Protein AF-A0A358N2P7-F1 (afdb_monomer_lite)

Sequence (111 aa):
MSWSPDSRQVAFKGQTETHQEIGILSITGPTHVRKRFSTNESMGEDLAWSPDGKRLLFNMYSPTHRRELIFQLDVAGSTKPRLVPEINTSMPWTSICFSPDGKWMILASPN

Foldseek 3Di:
DEAQLVRQKDWDWDDDPQKIWIWIWGPPPPTDIDTLEIDSWDWDHEWEAQLVRFKIWTWTQDPVVRGIFIWIGGPPDHSDTDGPVVRDDPADWPYWYADNVRPDIDTHGDD

Secondary structure (DSSP, 8-state):
-EE-TTSSEEEEEEE-SS-EEEEEEE-SSS-EEEEEEEESSPEEEEEEE-TTSSEEEEEEEETTTTEEEEEEEESSS-SS-EE-TT---SS--SEEEE-TTSS-EEEE---

Structure (mmCIF, N/CA/C/O backbone):
data_AF-A0A358N2P7-F1
#
_entry.id   AF-A0A358N2P7-F1
#
loop_
_atom_site.group_PDB
_atom_site.id
_atom_site.type_symbol
_atom_site.label_atom_id
_atom_site.label_alt_id
_atom_site.label_comp_id
_atom_site.label_asym_id
_atom_site.label_entity_id
_atom_site.label_seq_id
_atom_site.pdbx_PDB_ins_code
_atom_site.Cartn_x
_atom_site.Cartn_y
_atom_site.Cartn_z
_atom_site.occupancy
_atom_site.B_iso_or_equiv
_atom_site.auth_seq_id
_atom_site.auth_comp_id
_atom_site.auth_asym_id
_atom_site.auth_atom_id
_atom_site.pdbx_PDB_model_num
ATOM 1 N N . MET A 1 1 ? -2.983 8.997 1.430 1.00 84.94 1 MET A N 1
ATOM 2 C CA . MET A 1 1 ? -3.405 8.340 2.700 1.00 84.94 1 MET A CA 1
ATOM 3 C C . MET A 1 1 ? -4.729 7.626 2.477 1.00 84.94 1 MET A C 1
ATOM 5 O O . MET A 1 1 ? -5.470 8.066 1.610 1.00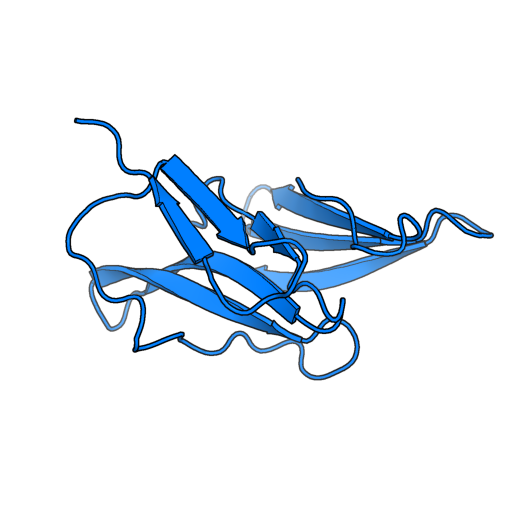 84.94 1 MET A O 1
ATOM 9 N N . SER A 1 2 ? -5.031 6.552 3.210 1.00 89.06 2 SER A N 1
ATOM 10 C CA . SER A 1 2 ? -6.258 5.773 2.986 1.00 89.06 2 SER A CA 1
ATOM 11 C C . SER A 1 2 ? -6.724 5.023 4.236 1.00 89.06 2 SER A C 1
ATOM 13 O O . SER A 1 2 ? -5.901 4.518 5.004 1.00 89.06 2 SER A O 1
ATOM 15 N N . TRP A 1 3 ? -8.039 4.947 4.431 1.00 90.62 3 TRP A N 1
ATOM 16 C CA . TRP A 1 3 ? -8.682 4.223 5.531 1.00 90.62 3 TRP A CA 1
ATOM 17 C C . TRP A 1 3 ? -8.859 2.744 5.201 1.00 90.62 3 TRP A C 1
ATOM 19 O O . TRP A 1 3 ? -9.194 2.401 4.067 1.00 90.62 3 TRP A O 1
ATOM 29 N N . SER A 1 4 ? -8.669 1.875 6.196 1.00 91.56 4 SER A N 1
ATOM 30 C CA . SER A 1 4 ? -9.047 0.472 6.067 1.00 91.56 4 SER A CA 1
ATOM 31 C C . SER A 1 4 ? -10.569 0.336 5.928 1.00 91.56 4 SER A C 1
ATOM 33 O O . SER A 1 4 ? -11.307 1.161 6.472 1.00 91.56 4 SER A O 1
ATOM 35 N N . PRO A 1 5 ? -11.069 -0.714 5.252 1.00 90.75 5 PRO A N 1
ATOM 36 C CA . PRO A 1 5 ? -12.508 -0.896 5.031 1.00 90.75 5 PRO A CA 1
ATOM 37 C C . PRO A 1 5 ? -13.331 -1.027 6.320 1.00 90.75 5 PRO A C 1
ATOM 39 O O . PRO A 1 5 ? -14.508 -0.684 6.346 1.00 90.75 5 PRO A O 1
ATOM 42 N N . ASP A 1 6 ? -12.711 -1.518 7.396 1.00 90.62 6 ASP A N 1
ATOM 43 C CA . ASP A 1 6 ? -13.324 -1.651 8.720 1.00 90.62 6 ASP A CA 1
ATOM 44 C C . ASP A 1 6 ? -13.218 -0.376 9.579 1.00 90.62 6 ASP A C 1
ATOM 46 O O . ASP A 1 6 ? -13.650 -0.376 10.732 1.00 90.62 6 ASP A O 1
ATOM 50 N N . SER A 1 7 ? -12.634 0.700 9.041 1.00 90.75 7 SER A N 1
ATOM 51 C CA . SER A 1 7 ? -12.405 1.980 9.719 1.00 90.75 7 SER A CA 1
ATOM 52 C C . SER A 1 7 ? -11.564 1.882 10.997 1.00 90.75 7 SER A C 1
ATOM 54 O O . SER A 1 7 ? -11.667 2.740 11.870 1.00 90.75 7 SER A O 1
ATOM 56 N N . ARG A 1 8 ? -10.725 0.849 11.144 1.00 90.94 8 ARG A N 1
ATOM 57 C CA . ARG A 1 8 ? -9.873 0.663 12.336 1.00 90.94 8 ARG A CA 1
ATOM 58 C C . ARG A 1 8 ? -8.421 1.068 12.135 1.00 90.94 8 ARG A C 1
ATOM 60 O O . ARG A 1 8 ? -7.687 1.223 13.114 1.00 90.94 8 ARG A O 1
ATOM 67 N N . GLN A 1 9 ? -7.990 1.217 10.888 1.00 93.38 9 GLN A N 1
ATOM 68 C CA . GLN A 1 9 ? -6.607 1.497 10.532 1.00 93.38 9 GLN A CA 1
ATOM 69 C C . GLN A 1 9 ? -6.520 2.570 9.447 1.00 93.38 9 GLN A C 1
ATOM 71 O O . GLN A 1 9 ? -7.396 2.705 8.595 1.00 93.38 9 GLN A O 1
ATOM 76 N N . VAL A 1 10 ? -5.416 3.312 9.453 1.00 93.44 10 VAL A N 1
ATOM 77 C CA . VAL A 1 10 ? -5.073 4.290 8.418 1.00 93.44 10 VAL A CA 1
ATOM 78 C C . VAL A 1 10 ? -3.724 3.915 7.830 1.00 93.44 10 VAL A C 1
ATOM 80 O O . VAL A 1 10 ? -2.744 3.781 8.558 1.00 93.44 10 VAL A O 1
ATOM 83 N N . ALA A 1 11 ? -3.655 3.772 6.511 1.00 94.50 11 ALA A N 1
ATOM 84 C CA . ALA A 1 11 ? -2.397 3.647 5.792 1.00 94.50 11 ALA A CA 1
ATOM 85 C C . ALA A 1 11 ? -1.950 5.018 5.281 1.00 94.50 11 ALA A C 1
ATOM 87 O O . ALA A 1 11 ? -2.745 5.808 4.756 1.00 94.50 11 ALA A O 1
ATOM 88 N N . PHE 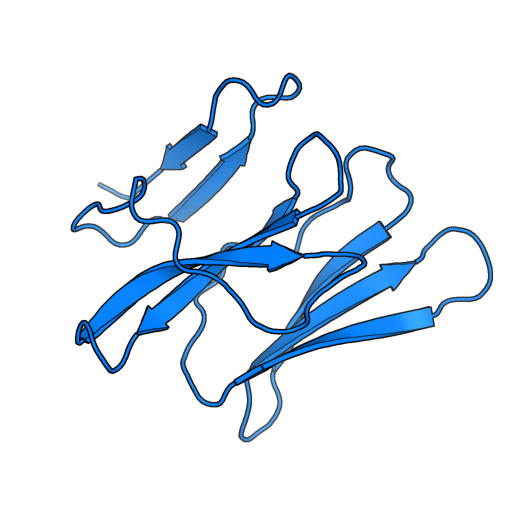A 1 12 ? -0.662 5.302 5.411 1.00 93.75 12 PHE A N 1
ATOM 89 C CA . PHE A 1 12 ? -0.073 6.566 4.989 1.00 93.75 12 PHE A CA 1
ATOM 90 C C . PHE A 1 12 ? 1.307 6.347 4.376 1.00 93.75 12 PHE A C 1
ATOM 92 O O . PHE A 1 12 ? 1.981 5.355 4.664 1.00 93.75 12 PHE A O 1
ATOM 99 N N . LYS A 1 13 ? 1.712 7.290 3.522 1.00 93.75 13 LYS A N 1
ATOM 100 C CA . LYS A 1 13 ? 3.084 7.378 3.031 1.00 93.75 13 LYS A CA 1
ATOM 101 C C . LYS A 1 13 ? 3.852 8.332 3.935 1.00 93.75 13 LYS A C 1
ATOM 103 O O . LYS A 1 13 ? 3.341 9.394 4.282 1.00 93.75 13 LYS A O 1
ATOM 108 N N . GLY A 1 14 ? 5.032 7.913 4.359 1.00 92.06 14 GLY A N 1
ATOM 109 C CA . GLY A 1 14 ? 5.996 8.739 5.069 1.00 92.06 14 GLY A CA 1
ATOM 110 C C . GLY A 1 14 ? 7.174 9.052 4.158 1.00 92.06 14 GLY A C 1
ATOM 111 O O . GLY A 1 14 ? 7.488 8.280 3.252 1.00 92.06 14 GLY A O 1
ATOM 112 N N . GLN A 1 15 ? 7.838 10.169 4.416 1.00 91.38 15 GLN A N 1
ATOM 113 C CA . GLN A 1 15 ? 9.067 10.543 3.735 1.00 91.38 15 GLN A CA 1
ATOM 114 C C . GLN A 1 15 ? 10.109 10.942 4.775 1.00 91.38 15 GLN A C 1
ATOM 116 O O . GLN A 1 15 ? 9.817 11.665 5.725 1.00 91.38 15 GLN A O 1
ATOM 121 N N . THR A 1 16 ? 11.322 10.445 4.580 1.00 88.88 16 THR A N 1
ATOM 122 C CA . THR A 1 16 ? 12.537 10.868 5.280 1.00 88.88 16 THR A CA 1
ATOM 123 C C . THR A 1 16 ? 13.459 11.559 4.274 1.00 88.88 16 THR A C 1
ATOM 125 O O . THR A 1 16 ? 13.156 11.602 3.082 1.00 88.88 16 THR A O 1
ATOM 128 N N . GLU A 1 17 ? 14.612 12.059 4.718 1.00 89.38 17 GLU A N 1
ATOM 129 C CA . GLU A 1 17 ? 15.598 12.678 3.817 1.00 89.38 17 GLU A CA 1
ATOM 130 C C . GLU A 1 17 ? 16.086 11.739 2.702 1.00 89.38 17 GLU A C 1
ATOM 132 O O . GLU A 1 17 ? 16.506 12.199 1.646 1.00 89.38 17 GLU A O 1
ATOM 137 N N . THR A 1 18 ? 16.041 10.422 2.926 1.00 89.19 18 THR A N 1
ATOM 138 C CA . THR A 1 18 ? 16.690 9.428 2.052 1.00 89.19 18 THR A CA 1
ATOM 139 C C . THR A 1 18 ? 15.770 8.306 1.581 1.00 89.19 18 THR A C 1
ATOM 141 O O . THR A 1 18 ? 16.116 7.588 0.647 1.00 89.19 18 THR A O 1
ATOM 144 N N . HIS A 1 19 ? 14.609 8.141 2.213 1.00 93.62 19 HIS A N 1
ATOM 145 C CA . HIS A 1 19 ? 13.694 7.033 1.957 1.00 93.62 19 HIS A CA 1
ATOM 146 C C . HIS A 1 19 ? 12.248 7.506 1.948 1.00 93.62 19 HIS A C 1
ATOM 148 O O . HIS A 1 19 ? 11.867 8.388 2.722 1.00 93.62 19 HIS A O 1
ATOM 154 N N . GLN A 1 20 ? 11.426 6.820 1.165 1.00 95.12 20 GLN A N 1
ATOM 155 C CA . GLN A 1 20 ? 9.983 6.848 1.323 1.00 95.12 20 GLN A CA 1
ATOM 156 C C . GLN A 1 20 ? 9.482 5.555 1.971 1.00 95.12 20 GLN A C 1
ATOM 158 O O . GLN A 1 20 ? 10.079 4.481 1.849 1.00 95.12 20 GLN A O 1
ATOM 163 N N . GLU A 1 21 ? 8.376 5.665 2.698 1.00 95.25 21 GLU A N 1
ATOM 164 C CA . GLU A 1 21 ? 7.886 4.621 3.589 1.00 95.25 21 GLU A CA 1
ATOM 165 C C . GLU A 1 21 ? 6.374 4.455 3.494 1.00 95.25 21 GLU A C 1
ATOM 167 O O . GLU A 1 21 ? 5.647 5.409 3.233 1.00 95.25 21 GLU A O 1
ATOM 172 N N . ILE A 1 22 ? 5.888 3.246 3.774 1.00 95.75 22 ILE A N 1
ATOM 173 C CA . ILE A 1 22 ? 4.462 2.989 3.998 1.00 95.75 22 ILE A CA 1
ATOM 174 C C . ILE A 1 22 ? 4.277 2.577 5.452 1.00 95.75 22 ILE A C 1
ATOM 176 O O . ILE A 1 22 ? 4.845 1.578 5.910 1.00 95.75 22 ILE A O 1
ATOM 180 N N . GLY A 1 23 ? 3.463 3.348 6.165 1.00 94.75 23 GLY A N 1
ATOM 181 C CA . GLY A 1 23 ? 3.065 3.104 7.543 1.00 94.75 23 GLY A CA 1
ATOM 182 C C . GLY A 1 23 ? 1.589 2.739 7.646 1.00 94.75 23 GLY A C 1
ATOM 183 O O . GLY A 1 23 ? 0.770 3.155 6.826 1.00 94.75 23 GLY A O 1
ATOM 184 N N . ILE A 1 24 ? 1.252 1.963 8.674 1.00 94.69 24 ILE A N 1
ATOM 185 C CA . ILE A 1 24 ? -0.129 1.700 9.078 1.00 94.69 24 ILE A CA 1
ATOM 186 C C . ILE A 1 24 ? -0.287 2.119 10.532 1.00 94.69 24 ILE A C 1
ATOM 188 O O . ILE A 1 24 ? 0.463 1.676 11.402 1.00 94.69 24 ILE A O 1
ATOM 192 N N . LEU A 1 25 ? -1.268 2.971 10.783 1.00 93.12 25 LEU A N 1
ATOM 193 C CA . LEU A 1 25 ? -1.669 3.420 12.102 1.00 93.12 25 LEU A CA 1
ATOM 194 C C . LEU A 1 25 ? -2.934 2.674 12.528 1.00 93.12 25 LEU A C 1
ATOM 196 O O . LEU A 1 25 ? -3.938 2.728 11.821 1.00 93.12 25 LEU A O 1
ATOM 200 N N . SER A 1 26 ? -2.904 2.024 13.693 1.00 91.31 26 SER A N 1
ATOM 201 C CA . SER A 1 26 ? -4.124 1.539 14.351 1.00 91.31 26 SER A CA 1
ATOM 202 C C . SER A 1 26 ? -4.767 2.673 15.142 1.00 91.31 26 SER A C 1
ATOM 204 O O . SER A 1 26 ? -4.087 3.311 15.947 1.00 91.31 26 SER A O 1
ATOM 206 N N . ILE A 1 27 ? -6.066 2.904 14.932 1.00 86.62 27 ILE A N 1
ATOM 207 C CA . ILE A 1 27 ? -6.836 3.919 15.671 1.00 86.62 27 ILE A CA 1
ATOM 208 C C . ILE A 1 27 ? -7.754 3.315 16.739 1.00 86.62 27 ILE A C 1
ATOM 210 O O . ILE A 1 27 ? -8.327 4.035 17.553 1.00 86.62 27 ILE A O 1
ATOM 214 N N . THR A 1 28 ? -7.893 1.988 16.761 1.00 80.00 28 THR A N 1
ATOM 215 C CA . THR A 1 28 ? -8.579 1.278 17.841 1.00 80.00 28 THR A CA 1
ATOM 216 C C . THR A 1 28 ? -7.555 0.831 18.879 1.00 80.00 28 THR A C 1
ATOM 218 O O . THR A 1 28 ? -6.760 -0.072 18.611 1.00 80.00 28 THR A O 1
ATOM 221 N N . GLY A 1 29 ? -7.573 1.457 20.057 1.00 72.19 29 GLY A N 1
ATOM 222 C CA . GLY A 1 29 ? -6.650 1.168 21.159 1.00 72.19 29 GLY A CA 1
ATOM 223 C C . GLY A 1 29 ? -5.445 2.118 21.210 1.00 72.19 29 GLY A C 1
ATOM 224 O O . GLY A 1 29 ? -5.509 3.211 20.649 1.00 72.19 29 GLY A O 1
ATOM 225 N N . PRO A 1 30 ? -4.355 1.738 21.904 1.00 79.25 30 PRO A N 1
ATOM 226 C CA . PRO A 1 30 ? -3.145 2.549 21.965 1.00 79.25 30 PRO A CA 1
ATOM 227 C C . PRO A 1 30 ? -2.604 2.832 20.562 1.00 79.25 30 PRO A C 1
ATOM 229 O O . PRO A 1 30 ? -2.391 1.908 19.774 1.00 79.25 30 PRO A O 1
ATOM 232 N N . THR A 1 31 ? -2.373 4.110 20.266 1.00 78.25 31 THR A N 1
ATOM 233 C CA . THR A 1 31 ? -1.827 4.584 18.992 1.00 78.25 31 THR A CA 1
ATOM 234 C C . THR A 1 31 ? -0.496 3.890 18.710 1.00 78.25 31 THR A C 1
ATOM 236 O O . THR A 1 31 ? 0.509 4.166 19.364 1.00 78.25 31 THR A O 1
ATOM 239 N N . HIS A 1 32 ? -0.482 2.988 17.729 1.00 84.94 32 HIS A N 1
ATOM 240 C CA . HIS A 1 32 ? 0.723 2.283 17.306 1.00 84.94 32 HIS A CA 1
ATOM 241 C C . HIS A 1 32 ? 0.906 2.422 15.798 1.00 84.94 32 HIS A C 1
ATOM 243 O O . HIS A 1 32 ? 0.035 2.037 15.012 1.00 84.94 32 HIS A O 1
ATOM 249 N N . VAL A 1 33 ? 2.055 2.972 15.406 1.00 88.06 33 VAL A N 1
ATOM 250 C CA . VAL A 1 33 ? 2.472 3.075 14.009 1.00 88.06 33 VAL A CA 1
ATOM 251 C C . VAL A 1 33 ? 3.338 1.874 13.674 1.00 88.06 33 VAL A C 1
ATOM 253 O O . VAL A 1 33 ? 4.415 1.686 14.236 1.00 88.06 33 VAL A O 1
ATOM 256 N N . ARG A 1 34 ? 2.885 1.078 12.710 1.00 90.38 34 ARG A N 1
ATOM 257 C CA . ARG A 1 34 ? 3.648 -0.031 12.152 1.00 90.38 34 ARG A CA 1
ATOM 258 C C . ARG A 1 34 ? 4.206 0.371 10.794 1.00 90.38 34 ARG A C 1
ATOM 260 O O . ARG A 1 34 ? 3.459 0.473 9.821 1.00 90.38 34 ARG A O 1
ATOM 267 N N . LYS A 1 35 ? 5.526 0.530 10.703 1.00 91.44 35 LYS A N 1
ATOM 268 C CA . LYS A 1 35 ? 6.223 0.648 9.416 1.00 91.44 35 LYS A CA 1
ATOM 269 C C . LYS A 1 35 ? 6.122 -0.683 8.665 1.00 91.44 35 LYS A C 1
ATOM 271 O O . LYS A 1 35 ? 6.476 -1.735 9.201 1.00 91.44 35 LYS A O 1
ATOM 276 N N . ARG A 1 36 ? 5.584 -0.658 7.445 1.00 93.81 36 ARG A N 1
ATOM 277 C CA . ARG A 1 36 ? 5.349 -1.857 6.624 1.00 93.81 36 ARG A CA 1
ATOM 278 C C . ARG A 1 36 ? 6.363 -2.021 5.508 1.00 93.81 36 ARG A C 1
ATOM 280 O O . ARG A 1 36 ? 6.726 -3.152 5.207 1.00 93.81 36 ARG A O 1
ATOM 287 N N . PHE A 1 37 ? 6.813 -0.924 4.916 1.00 95.75 37 PHE A N 1
ATOM 288 C CA . PHE A 1 37 ? 7.739 -0.940 3.790 1.00 95.75 37 PHE A CA 1
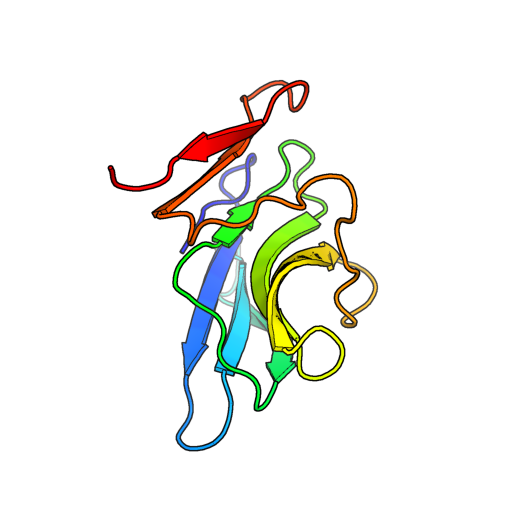ATOM 289 C C . PHE A 1 37 ? 8.578 0.343 3.762 1.00 95.75 37 PHE A C 1
ATOM 291 O O . PHE A 1 37 ? 8.126 1.383 4.239 1.00 95.75 37 PHE A O 1
ATOM 298 N N . SER A 1 38 ? 9.800 0.246 3.236 1.00 95.00 38 SER A N 1
ATOM 299 C CA . SER A 1 38 ? 10.771 1.337 3.098 1.00 95.00 38 SER A CA 1
ATOM 300 C C . SER A 1 38 ? 11.527 1.149 1.794 1.00 95.00 38 SER A C 1
ATOM 302 O O . SER A 1 38 ? 11.916 0.022 1.481 1.00 95.00 38 SER A O 1
ATOM 304 N N . THR A 1 39 ? 11.771 2.231 1.069 1.00 94.88 39 THR A N 1
ATOM 305 C CA . THR A 1 39 ? 12.499 2.195 -0.199 1.00 94.88 39 THR A CA 1
ATOM 306 C C . THR A 1 39 ? 13.216 3.513 -0.466 1.00 94.88 39 THR A C 1
ATOM 308 O O . THR A 1 39 ? 12.816 4.550 0.061 1.00 94.88 39 THR A O 1
ATOM 311 N N . ASN A 1 40 ? 14.249 3.463 -1.304 1.00 95.12 40 ASN A N 1
ATOM 312 C CA . ASN A 1 40 ? 14.919 4.649 -1.853 1.00 95.12 40 ASN A CA 1
ATOM 313 C C . ASN A 1 40 ? 14.288 5.068 -3.188 1.00 95.12 40 ASN A C 1
ATOM 315 O O . ASN A 1 40 ? 14.600 6.130 -3.715 1.00 95.12 40 ASN A O 1
ATOM 319 N N . GLU A 1 41 ? 13.427 4.216 -3.748 1.00 94.50 41 GLU A N 1
ATOM 320 C CA . GLU A 1 41 ? 12.708 4.501 -4.981 1.00 94.50 41 GLU A CA 1
ATOM 321 C C . GLU A 1 41 ? 11.575 5.494 -4.732 1.00 94.50 41 GLU A C 1
ATOM 323 O O . GLU A 1 41 ? 10.921 5.465 -3.687 1.00 94.50 41 GLU A O 1
ATOM 328 N N . SER A 1 42 ? 11.300 6.330 -5.730 1.00 92.06 42 SER A N 1
ATOM 329 C CA . SER A 1 42 ? 10.152 7.230 -5.691 1.00 92.06 42 SER A CA 1
ATOM 330 C C . SER A 1 42 ? 8.848 6.430 -5.717 1.00 92.06 42 SER A C 1
ATOM 332 O O . SER A 1 42 ? 8.617 5.625 -6.618 1.00 92.06 42 SER A O 1
ATOM 334 N N . MET A 1 43 ? 7.981 6.651 -4.741 1.00 91.56 43 MET A N 1
ATOM 335 C CA . MET A 1 43 ? 6.558 6.339 -4.782 1.00 91.56 43 MET A CA 1
ATOM 336 C C . MET A 1 43 ? 5.817 7.615 -5.167 1.00 91.56 43 MET A C 1
ATOM 338 O O . MET A 1 43 ? 6.162 8.691 -4.680 1.00 91.56 43 MET A O 1
ATOM 342 N N . GLY A 1 44 ? 4.787 7.515 -6.007 1.00 86.75 44 GLY A N 1
ATOM 343 C CA . GLY A 1 44 ? 3.901 8.666 -6.198 1.00 86.75 44 GLY A CA 1
ATOM 344 C C . GLY A 1 44 ? 2.906 8.781 -5.048 1.00 86.75 44 GLY A C 1
ATOM 345 O O . GLY A 1 44 ? 3.160 8.297 -3.948 1.00 86.75 44 GLY A O 1
ATOM 346 N N . GLU A 1 45 ? 1.745 9.384 -5.277 1.00 83.56 45 GLU A N 1
ATOM 347 C CA . GLU A 1 45 ? 0.825 9.743 -4.186 1.00 83.56 45 GLU A CA 1
ATOM 348 C C . GLU A 1 45 ? -0.207 8.650 -3.848 1.00 83.56 45 GLU A C 1
ATOM 350 O O . GLU A 1 45 ? -0.678 8.553 -2.709 1.00 83.56 45 GLU A O 1
ATOM 355 N N . ASP A 1 46 ? -0.495 7.746 -4.788 1.00 84.62 46 ASP A N 1
ATOM 356 C CA . ASP A 1 46 ? -1.615 6.807 -4.675 1.00 84.62 46 ASP A CA 1
ATOM 357 C C . ASP A 1 46 ? -1.380 5.703 -3.642 1.00 84.62 46 ASP A C 1
ATOM 359 O O . ASP A 1 46 ? -0.375 4.987 -3.666 1.00 84.62 46 ASP A O 1
ATOM 363 N N . LEU A 1 47 ? -2.338 5.535 -2.733 1.00 89.12 47 LEU A N 1
ATOM 364 C CA . LEU A 1 47 ? -2.352 4.473 -1.733 1.00 89.12 47 LEU A CA 1
ATOM 365 C C . LEU A 1 47 ? -3.795 4.044 -1.487 1.00 89.12 47 LEU A C 1
ATOM 367 O O . LEU A 1 47 ? -4.609 4.872 -1.085 1.00 89.12 47 LEU A O 1
ATOM 371 N N . ALA A 1 48 ? -4.098 2.763 -1.669 1.00 90.19 48 ALA A N 1
ATOM 372 C CA . ALA A 1 48 ? -5.453 2.237 -1.528 1.00 90.19 48 ALA A CA 1
ATOM 373 C C . ALA A 1 48 ? -5.474 0.921 -0.752 1.00 90.19 48 ALA A C 1
ATOM 375 O O . ALA A 1 48 ? -4.613 0.067 -0.950 1.00 90.19 48 ALA A O 1
ATOM 376 N N . TRP A 1 49 ? -6.477 0.733 0.102 1.00 92.06 49 TRP A N 1
ATOM 377 C CA . TRP A 1 49 ? -6.736 -0.554 0.745 1.00 92.06 49 TRP A CA 1
ATOM 378 C C . TRP A 1 49 ? -7.517 -1.482 -0.171 1.00 92.06 49 TRP A C 1
ATOM 380 O O . TRP A 1 49 ? -8.458 -1.055 -0.837 1.00 92.06 49 TRP A O 1
ATOM 390 N N . SER A 1 50 ? -7.175 -2.767 -0.148 1.00 90.25 50 SER A N 1
ATOM 391 C CA . SER A 1 50 ? -8.059 -3.796 -0.679 1.00 90.25 50 SER A CA 1
ATOM 392 C C . SER A 1 50 ? -9.343 -3.878 0.160 1.00 90.25 50 SER A C 1
ATOM 394 O O . SER A 1 50 ? -9.283 -3.677 1.376 1.00 90.25 50 SER A O 1
ATOM 396 N N . PRO A 1 51 ? -10.500 -4.226 -0.426 1.00 86.56 51 PRO A N 1
ATOM 397 C CA . PRO A 1 51 ? -11.771 -4.269 0.310 1.00 86.56 51 PRO A CA 1
ATOM 398 C C . PRO A 1 51 ? -11.834 -5.344 1.388 1.00 86.56 51 PRO A C 1
ATOM 400 O O . PRO A 1 51 ? -12.577 -5.212 2.354 1.00 86.56 51 PRO A O 1
ATOM 403 N N . ASP A 1 52 ? -11.003 -6.382 1.272 1.00 89.56 52 ASP A N 1
ATOM 404 C CA . ASP A 1 52 ? -10.818 -7.379 2.328 1.00 89.56 52 ASP A CA 1
ATOM 405 C C . ASP A 1 52 ? -9.902 -6.900 3.473 1.00 89.56 52 ASP A C 1
ATOM 407 O O . ASP A 1 52 ? -9.700 -7.632 4.441 1.00 89.56 52 ASP A O 1
ATOM 411 N N . GLY 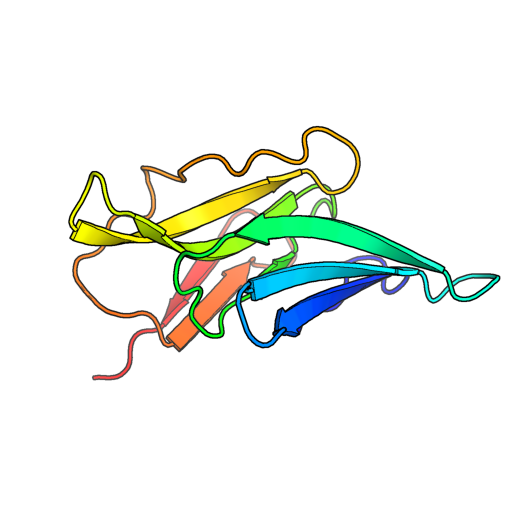A 1 53 ? -9.321 -5.700 3.364 1.00 91.94 53 GLY A N 1
ATOM 412 C CA . GLY A 1 53 ? -8.430 -5.100 4.355 1.00 91.94 53 GLY A CA 1
ATOM 413 C C . GLY A 1 53 ? -7.067 -5.785 4.486 1.00 91.94 53 GLY A C 1
ATOM 414 O O . GLY A 1 53 ? -6.334 -5.509 5.434 1.00 91.94 53 GLY A O 1
ATOM 415 N N . LYS A 1 54 ? -6.703 -6.706 3.585 1.00 93.06 54 LYS A N 1
ATOM 416 C CA . LYS A 1 54 ? -5.472 -7.507 3.721 1.00 93.06 54 LYS A CA 1
ATOM 417 C C . LYS A 1 54 ? -4.280 -6.939 2.967 1.00 93.06 54 LYS A C 1
ATOM 419 O O . LYS A 1 54 ? -3.150 -7.342 3.255 1.00 93.06 54 LYS A O 1
ATOM 424 N N . ARG A 1 55 ? -4.505 -6.037 2.012 1.00 93.44 55 ARG A N 1
ATOM 425 C CA . ARG A 1 55 ? -3.474 -5.526 1.109 1.00 93.44 55 ARG A CA 1
ATOM 426 C C . ARG A 1 55 ? -3.587 -4.021 0.913 1.00 93.44 55 ARG A C 1
ATOM 428 O O . ARG A 1 55 ? -4.657 -3.435 1.045 1.00 93.44 55 ARG A O 1
ATOM 435 N N . LEU A 1 56 ? -2.461 -3.422 0.551 1.00 93.00 56 LEU A N 1
ATOM 436 C CA . LEU A 1 56 ? -2.353 -2.042 0.098 1.00 93.00 56 LEU A CA 1
ATOM 437 C C . LEU A 1 56 ? -1.858 -2.022 -1.343 1.00 93.00 56 LEU A C 1
ATOM 439 O O . LEU A 1 56 ? -0.871 -2.692 -1.634 1.00 93.00 56 LEU A O 1
ATOM 443 N N . LEU A 1 57 ? -2.499 -1.244 -2.210 1.00 92.00 57 LEU A N 1
ATOM 444 C CA . LEU A 1 57 ? -1.988 -0.888 -3.531 1.00 92.00 57 LEU A CA 1
ATOM 445 C C . LEU A 1 57 ? -1.324 0.478 -3.491 1.00 92.00 57 LEU A C 1
ATOM 447 O O . LEU A 1 57 ? -1.831 1.392 -2.843 1.00 92.00 57 LEU A O 1
ATOM 451 N N . PHE A 1 58 ? -0.210 0.613 -4.198 1.00 90.75 58 PHE A N 1
ATOM 452 C CA . PHE A 1 58 ? 0.501 1.876 -4.348 1.00 90.75 58 PHE A CA 1
ATOM 453 C C . PHE A 1 58 ? 1.363 1.868 -5.609 1.00 90.75 58 PHE A C 1
ATOM 455 O O . PHE A 1 58 ? 1.785 0.808 -6.080 1.00 90.75 58 PHE A O 1
ATOM 462 N N . ASN A 1 59 ? 1.644 3.052 -6.143 1.00 90.00 59 ASN A N 1
ATOM 463 C CA . ASN A 1 59 ? 2.578 3.230 -7.245 1.00 90.00 59 ASN A CA 1
ATOM 464 C C . ASN A 1 59 ? 4.007 3.463 -6.738 1.00 90.00 59 ASN A C 1
ATOM 466 O O . ASN A 1 59 ? 4.230 4.172 -5.754 1.00 90.00 59 ASN A O 1
ATOM 470 N N . MET A 1 60 ? 4.976 2.859 -7.422 1.00 91.25 60 MET A N 1
ATOM 471 C CA . MET A 1 60 ? 6.402 2.998 -7.133 1.00 91.25 60 MET A CA 1
ATOM 472 C C . MET A 1 60 ? 7.218 2.859 -8.416 1.00 91.25 60 MET A C 1
ATOM 474 O O . MET A 1 60 ? 6.907 2.032 -9.279 1.00 91.25 60 MET A O 1
ATOM 478 N N . TYR A 1 61 ? 8.281 3.649 -8.535 1.00 91.31 61 TYR A N 1
ATOM 479 C CA . TYR A 1 61 ? 9.258 3.523 -9.601 1.00 91.31 61 TYR A CA 1
ATOM 480 C C . TYR A 1 61 ? 9.943 2.157 -9.532 1.00 91.31 61 TYR A C 1
ATOM 482 O O . TYR A 1 61 ? 10.407 1.711 -8.483 1.00 91.31 61 TYR A O 1
ATOM 490 N N . SER A 1 62 ? 9.992 1.471 -10.670 1.00 91.12 62 SER A N 1
ATOM 491 C CA . SER A 1 62 ? 10.717 0.217 -10.820 1.00 91.12 62 SER A CA 1
ATOM 492 C C . SER A 1 62 ? 11.992 0.461 -11.625 1.00 91.12 62 SER A C 1
ATOM 494 O O . SER A 1 62 ? 11.893 0.647 -12.840 1.00 91.12 62 SER A O 1
ATOM 496 N N . PRO A 1 63 ? 13.191 0.365 -11.018 1.00 91.31 63 PRO A N 1
ATOM 497 C CA . PRO A 1 63 ? 14.457 0.466 -11.751 1.00 91.31 63 PRO A CA 1
ATOM 498 C C . PRO A 1 63 ? 14.583 -0.571 -12.870 1.00 91.31 63 PRO A C 1
ATOM 500 O O . PRO A 1 63 ? 15.112 -0.285 -13.942 1.00 91.31 63 PRO A O 1
ATOM 503 N N . THR A 1 64 ? 14.043 -1.773 -12.644 1.00 90.94 64 THR A N 1
ATOM 504 C CA . THR A 1 64 ? 14.051 -2.873 -13.617 1.00 90.94 64 THR A CA 1
ATOM 505 C C . THR A 1 64 ? 13.261 -2.537 -14.881 1.00 90.94 64 THR A C 1
ATOM 507 O O . THR A 1 64 ? 13.712 -2.854 -15.976 1.00 90.94 64 THR A O 1
ATOM 510 N N . HIS A 1 65 ? 12.103 -1.883 -14.747 1.00 88.00 65 HIS A N 1
ATOM 511 C CA . HIS A 1 65 ? 11.229 -1.550 -15.881 1.00 88.00 65 HIS A CA 1
ATOM 512 C C . HIS A 1 65 ? 11.354 -0.092 -16.337 1.00 88.00 65 HIS A C 1
ATOM 514 O O . HIS A 1 65 ? 10.748 0.284 -17.336 1.00 88.00 65 HIS A O 1
ATOM 520 N N . ARG A 1 66 ? 12.124 0.719 -15.602 1.00 89.62 66 ARG A N 1
ATOM 521 C CA . ARG A 1 66 ? 12.371 2.148 -15.833 1.00 89.62 66 ARG A CA 1
ATOM 522 C C . ARG A 1 66 ? 11.099 2.995 -15.941 1.00 89.62 66 ARG A C 1
ATOM 524 O O . ARG A 1 66 ? 11.032 3.914 -16.751 1.00 89.62 66 ARG A O 1
ATOM 531 N N . ARG A 1 67 ? 10.088 2.681 -15.129 1.00 86.69 67 ARG A N 1
ATOM 532 C CA . ARG A 1 67 ? 8.800 3.394 -15.068 1.00 86.69 67 ARG A CA 1
ATOM 533 C C . ARG A 1 67 ? 8.097 3.157 -13.737 1.00 86.69 67 ARG A C 1
ATOM 535 O O . ARG A 1 67 ? 8.458 2.230 -13.008 1.00 86.69 67 ARG A O 1
ATOM 542 N N . GLU A 1 68 ? 7.079 3.961 -13.448 1.00 85.44 68 GLU A N 1
ATOM 543 C CA . GLU A 1 68 ? 6.161 3.698 -12.339 1.00 85.44 68 GLU A CA 1
ATOM 544 C C . GLU A 1 68 ? 5.288 2.475 -12.626 1.00 85.44 68 GLU A C 1
ATOM 546 O O . GLU A 1 68 ? 4.809 2.279 -13.743 1.00 85.44 68 GLU A O 1
ATOM 551 N N . LEU A 1 69 ? 5.114 1.633 -11.611 1.00 87.50 69 LEU A N 1
ATOM 552 C CA . LEU A 1 69 ? 4.279 0.438 -11.652 1.00 87.50 69 LEU A CA 1
ATOM 553 C C . LEU A 1 69 ? 3.464 0.322 -10.368 1.00 87.50 69 LEU A C 1
ATOM 555 O O . LEU A 1 69 ? 3.817 0.906 -9.342 1.00 87.50 69 LEU A O 1
ATOM 559 N N . ILE A 1 70 ? 2.398 -0.478 -10.417 1.00 87.44 70 ILE A N 1
ATOM 560 C CA . ILE A 1 70 ? 1.561 -0.744 -9.249 1.00 87.44 70 ILE A CA 1
ATOM 561 C C . ILE A 1 70 ? 2.063 -1.967 -8.503 1.00 87.44 70 ILE A C 1
ATOM 563 O O . ILE A 1 70 ? 2.223 -3.055 -9.060 1.00 87.44 70 ILE A O 1
ATOM 567 N N . PHE A 1 71 ? 2.276 -1.780 -7.210 1.00 91.44 71 PHE A N 1
ATOM 568 C CA . PHE A 1 71 ? 2.654 -2.829 -6.288 1.00 91.44 71 PHE A CA 1
ATOM 569 C C . PHE A 1 71 ? 1.547 -3.052 -5.267 1.00 91.44 71 PHE A C 1
ATOM 571 O O . PHE A 1 71 ? 0.813 -2.137 -4.902 1.00 91.44 71 PHE A O 1
ATOM 578 N N . GLN A 1 72 ? 1.465 -4.288 -4.785 1.00 92.94 72 GLN A N 1
ATOM 579 C CA . GLN A 1 72 ? 0.670 -4.662 -3.628 1.00 92.94 72 GLN A CA 1
ATOM 580 C C . GLN A 1 72 ? 1.573 -5.010 -2.442 1.00 92.94 72 GLN A C 1
ATOM 582 O O . GLN A 1 72 ? 2.612 -5.653 -2.614 1.00 92.94 72 GLN A O 1
ATOM 587 N N . LEU A 1 73 ? 1.160 -4.626 -1.239 1.00 95.19 73 LEU A N 1
ATOM 588 C CA . LEU A 1 73 ? 1.834 -4.932 0.021 1.00 95.19 73 LEU A CA 1
ATOM 589 C C . LEU A 1 73 ? 0.864 -5.607 0.988 1.00 95.19 73 LEU A C 1
ATOM 591 O O . LEU A 1 73 ? -0.248 -5.122 1.184 1.00 95.19 73 LEU A O 1
ATOM 595 N N . ASP A 1 74 ? 1.292 -6.698 1.623 1.00 94.62 74 ASP A N 1
ATOM 596 C CA . ASP A 1 74 ? 0.487 -7.363 2.647 1.00 94.62 74 ASP A CA 1
ATOM 597 C C . ASP A 1 74 ? 0.445 -6.522 3.931 1.00 94.62 74 ASP A C 1
ATOM 599 O O . ASP A 1 74 ? 1.466 -6.040 4.429 1.00 94.62 74 ASP A O 1
ATOM 603 N N . VAL A 1 75 ? -0.736 -6.398 4.532 1.00 92.62 75 VAL A N 1
ATOM 604 C CA . VAL A 1 75 ? -0.950 -5.613 5.761 1.00 92.62 75 VAL A CA 1
ATOM 605 C C . VAL A 1 75 ? -0.387 -6.329 6.989 1.00 92.62 75 VAL A C 1
ATOM 607 O O . VAL A 1 75 ? 0.293 -5.722 7.817 1.00 92.62 75 VAL A O 1
ATOM 610 N N . ALA A 1 76 ? -0.627 -7.636 7.107 1.00 88.56 76 ALA A N 1
ATOM 611 C CA . ALA A 1 76 ? -0.176 -8.435 8.249 1.00 88.56 76 ALA A CA 1
ATOM 612 C C . ALA A 1 76 ? 1.093 -9.253 7.959 1.00 88.56 76 ALA A C 1
ATOM 614 O O . ALA A 1 76 ? 1.882 -9.491 8.875 1.00 88.56 76 ALA A O 1
ATOM 615 N N . GLY A 1 77 ? 1.276 -9.660 6.699 1.00 85.50 77 GLY A N 1
ATOM 616 C CA . GLY A 1 77 ? 2.282 -10.627 6.263 1.00 85.50 77 GLY A CA 1
ATOM 617 C C . GLY A 1 77 ? 3.604 -9.996 5.832 1.00 85.50 77 GLY A C 1
ATOM 618 O O . GLY A 1 77 ? 4.218 -9.227 6.578 1.00 85.50 77 GLY A O 1
ATOM 619 N N . SER A 1 78 ? 4.050 -10.341 4.623 1.00 87.12 78 SER A N 1
ATOM 620 C CA . SER A 1 78 ? 5.341 -9.906 4.088 1.00 87.12 78 SER A CA 1
ATOM 621 C C . SER A 1 78 ? 5.443 -8.382 3.993 1.00 87.12 78 SER A C 1
ATOM 623 O O . SER A 1 78 ? 4.486 -7.698 3.646 1.00 87.12 78 SER A O 1
ATOM 625 N N . THR A 1 79 ? 6.630 -7.855 4.277 1.00 90.88 79 THR A N 1
ATOM 626 C CA . THR A 1 79 ? 6.983 -6.443 4.068 1.00 90.88 79 THR A CA 1
ATOM 627 C C . THR A 1 79 ? 7.501 -6.172 2.654 1.00 90.88 79 THR A C 1
ATOM 629 O O . THR A 1 79 ? 7.814 -5.032 2.325 1.00 90.88 79 THR A O 1
ATOM 632 N N . LYS A 1 80 ? 7.613 -7.208 1.809 1.00 93.50 80 LYS A N 1
ATOM 633 C CA . LYS A 1 80 ? 8.092 -7.087 0.432 1.00 93.50 80 LYS A CA 1
ATOM 634 C C . LYS A 1 80 ? 6.914 -6.839 -0.518 1.00 93.50 80 LYS A C 1
ATOM 636 O O . LYS A 1 80 ? 6.064 -7.725 -0.647 1.00 93.50 80 LYS A O 1
ATOM 641 N N . PRO A 1 81 ? 6.880 -5.701 -1.230 1.00 93.25 81 PRO A N 1
ATOM 642 C CA . PRO A 1 81 ? 5.859 -5.453 -2.232 1.00 93.25 81 PRO A CA 1
ATOM 643 C C . PRO A 1 81 ? 5.978 -6.414 -3.413 1.00 93.25 81 PRO A C 1
ATOM 645 O O . PRO A 1 81 ? 7.073 -6.842 -3.790 1.00 93.25 81 PRO A O 1
ATOM 648 N N . ARG A 1 82 ? 4.840 -6.735 -4.023 1.00 93.00 82 ARG A N 1
ATOM 649 C CA . ARG A 1 82 ? 4.748 -7.565 -5.228 1.00 93.00 82 ARG A CA 1
ATOM 650 C C . ARG A 1 82 ? 4.162 -6.744 -6.362 1.00 93.00 82 ARG A C 1
ATOM 652 O O . ARG A 1 82 ? 3.180 -6.043 -6.147 1.00 93.00 82 ARG A O 1
ATOM 659 N N . LEU A 1 83 ? 4.747 -6.847 -7.550 1.00 90.38 83 LEU A N 1
ATOM 660 C CA . LEU A 1 83 ? 4.205 -6.215 -8.751 1.00 90.38 83 LEU A CA 1
ATOM 661 C C . LEU A 1 83 ? 2.794 -6.754 -9.028 1.00 90.38 83 LEU A C 1
ATOM 663 O O . LEU A 1 83 ? 2.561 -7.955 -8.875 1.00 90.38 83 LEU A O 1
ATOM 667 N N . VAL A 1 84 ? 1.879 -5.882 -9.446 1.00 86.75 84 VAL A N 1
ATOM 668 C CA . VAL A 1 84 ? 0.551 -6.260 -9.938 1.00 86.75 84 VAL A CA 1
ATOM 669 C C . VAL A 1 84 ? 0.571 -6.189 -11.472 1.00 86.75 84 VAL A C 1
ATOM 671 O O . VAL A 1 84 ? 0.359 -5.117 -12.035 1.00 86.75 84 VAL A O 1
ATOM 674 N N . PRO A 1 85 ? 0.882 -7.298 -12.172 1.00 71.62 85 PRO A N 1
ATOM 675 C CA . PRO A 1 85 ? 1.174 -7.274 -13.609 1.00 71.62 85 PRO A CA 1
ATOM 676 C C . PRO A 1 85 ? -0.042 -6.934 -14.477 1.00 71.62 85 PRO A C 1
ATOM 678 O O . PRO A 1 85 ? 0.125 -6.416 -15.577 1.00 71.62 85 PRO A O 1
ATOM 681 N N . GLU A 1 86 ? -1.251 -7.197 -13.981 1.00 66.19 86 GLU A N 1
ATOM 682 C CA . GLU A 1 86 ? -2.511 -6.908 -14.676 1.00 66.19 86 GLU A CA 1
ATOM 683 C C . GLU A 1 86 ? -2.801 -5.400 -14.763 1.00 66.19 86 GLU A C 1
ATOM 685 O O . GLU A 1 86 ? -3.554 -4.963 -15.628 1.00 66.19 86 GLU A O 1
ATOM 690 N N . ILE A 1 87 ? -2.150 -4.586 -13.9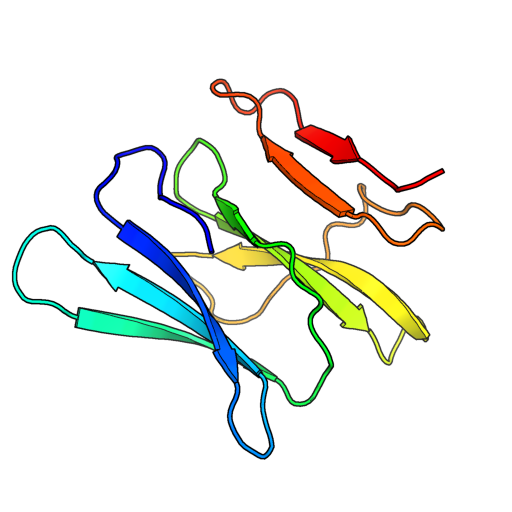24 1.00 66.62 87 ILE A N 1
ATOM 691 C CA . ILE A 1 87 ? -2.262 -3.124 -13.927 1.00 66.62 87 ILE A CA 1
ATOM 692 C C . ILE A 1 87 ? -1.024 -2.549 -14.617 1.00 66.62 87 ILE A C 1
ATOM 694 O O . ILE A 1 87 ? -0.171 -1.894 -14.020 1.00 66.62 87 ILE A O 1
ATOM 698 N N . ASN A 1 88 ? -0.891 -2.865 -15.901 1.00 58.16 88 ASN A N 1
ATOM 699 C CA . ASN A 1 88 ? 0.185 -2.383 -16.753 1.00 58.16 88 ASN A CA 1
ATOM 700 C C . ASN A 1 88 ? -0.397 -1.418 -17.784 1.00 58.16 88 ASN A C 1
ATOM 702 O O . ASN A 1 88 ? -0.657 -1.807 -18.920 1.00 58.16 88 ASN A O 1
ATOM 706 N N . THR A 1 89 ? -0.620 -0.165 -17.390 1.00 55.03 89 THR A N 1
ATOM 707 C CA . THR A 1 89 ? -0.940 0.879 -18.369 1.00 55.03 89 THR A CA 1
ATOM 708 C C . THR A 1 89 ? 0.215 1.864 -18.477 1.00 55.03 89 THR A C 1
ATOM 710 O O . THR A 1 89 ? 1.008 2.033 -17.554 1.00 55.03 89 THR A O 1
ATOM 713 N N . SER A 1 90 ? 0.363 2.450 -19.658 1.00 53.62 90 SER A N 1
ATOM 714 C CA . SER A 1 90 ? 1.475 3.318 -20.041 1.00 53.62 90 SER A CA 1
ATOM 715 C C . SER A 1 90 ? 1.352 4.758 -19.532 1.00 53.62 90 SER A C 1
ATOM 717 O O . SER A 1 90 ? 2.158 5.591 -19.937 1.00 53.62 90 SER A O 1
ATOM 719 N N . MET A 1 91 ? 0.353 5.075 -18.702 1.00 53.03 91 MET A N 1
ATOM 720 C CA . MET A 1 91 ? 0.052 6.446 -18.281 1.00 53.03 91 MET A CA 1
ATOM 721 C C . MET A 1 91 ? 0.211 6.621 -16.765 1.00 53.03 91 MET A C 1
ATOM 723 O O . MET A 1 91 ? -0.117 5.698 -16.016 1.00 53.03 91 MET A O 1
ATOM 727 N N . PRO A 1 92 ? 0.697 7.788 -16.300 1.00 53.72 92 PRO A N 1
ATOM 728 C CA . PRO A 1 92 ? 0.722 8.111 -14.880 1.00 53.72 92 PRO A CA 1
ATOM 729 C C . PRO A 1 92 ? -0.720 8.249 -14.375 1.00 53.72 92 PRO A C 1
ATOM 731 O O . PRO A 1 92 ? -1.476 9.105 -14.837 1.00 53.72 92 PRO A O 1
ATOM 734 N N . TRP A 1 93 ? -1.124 7.366 -13.465 1.00 62.19 93 TRP A N 1
ATOM 735 C CA . TRP A 1 93 ? -2.449 7.411 -12.851 1.00 62.19 93 TRP A CA 1
ATOM 736 C C . TRP A 1 93 ? -2.506 8.472 -11.753 1.00 62.19 93 TRP A C 1
ATOM 738 O O . TRP A 1 93 ? -1.511 8.754 -11.090 1.00 62.19 93 TRP A O 1
ATOM 748 N N . THR A 1 94 ? -3.684 9.060 -11.579 1.00 55.03 94 THR A N 1
ATOM 749 C CA . THR A 1 94 ? -3.990 10.041 -10.532 1.00 55.03 94 THR A CA 1
ATOM 750 C C . THR A 1 94 ? -4.827 9.474 -9.397 1.00 55.03 94 THR A C 1
ATOM 752 O O . THR A 1 94 ? -5.017 10.176 -8.404 1.00 55.03 94 THR A O 1
ATOM 755 N N . SER A 1 95 ? -5.400 8.273 -9.540 1.00 62.09 95 SER A N 1
ATOM 756 C CA . SER A 1 95 ? -6.142 7.609 -8.463 1.00 62.09 95 SER A CA 1
ATOM 757 C C . SER A 1 95 ? -6.301 6.110 -8.696 1.00 62.09 95 SER A C 1
ATOM 759 O O . SER A 1 95 ? -6.689 5.671 -9.782 1.00 62.09 95 SER A O 1
ATOM 761 N N . ILE A 1 96 ? -6.117 5.343 -7.620 1.00 68.81 96 ILE A N 1
ATOM 762 C CA . ILE A 1 96 ? -6.482 3.927 -7.517 1.00 68.81 96 ILE A CA 1
ATOM 763 C C . ILE A 1 96 ? -7.523 3.786 -6.411 1.00 68.81 96 ILE A C 1
ATOM 765 O O . ILE A 1 96 ? -7.272 4.171 -5.271 1.00 68.81 96 ILE A O 1
ATOM 769 N N . CYS A 1 97 ? -8.679 3.199 -6.716 1.00 68.38 97 CYS A N 1
ATOM 770 C CA . CYS A 1 97 ? -9.657 2.835 -5.693 1.00 68.38 97 CYS A CA 1
ATOM 771 C C . CYS A 1 97 ? -10.359 1.528 -6.054 1.00 68.38 97 CYS A C 1
ATOM 773 O O . CYS A 1 97 ? -10.682 1.287 -7.217 1.00 68.38 97 CYS A O 1
ATOM 775 N N . PHE A 1 98 ? -10.614 0.689 -5.055 1.00 69.62 98 PHE A N 1
ATOM 776 C CA . PHE A 1 98 ? -11.431 -0.505 -5.226 1.00 69.62 98 PHE A CA 1
ATOM 777 C C . PHE A 1 98 ? -12.918 -0.181 -5.079 1.00 69.62 98 PHE A C 1
ATOM 779 O O . PHE A 1 98 ? -13.304 0.686 -4.294 1.00 69.62 98 PHE A O 1
ATOM 786 N N . SER A 1 99 ? -13.769 -0.929 -5.782 1.00 66.06 99 SER A N 1
ATOM 787 C CA . SER A 1 99 ? -15.194 -0.969 -5.465 1.00 66.06 99 SER A CA 1
ATOM 788 C C . SER A 1 99 ? -15.408 -1.555 -4.061 1.00 66.06 99 SER A C 1
ATOM 790 O O . SER A 1 99 ? -14.617 -2.395 -3.627 1.00 66.06 99 SER A O 1
ATOM 792 N N . PRO A 1 100 ? -16.483 -1.178 -3.343 1.00 67.44 100 PRO A N 1
ATOM 793 C CA . PRO A 1 100 ? -16.746 -1.694 -1.996 1.00 67.44 100 PRO A CA 1
ATOM 794 C C . PRO A 1 100 ? -16.824 -3.227 -1.912 1.00 67.44 100 PRO A C 1
ATOM 796 O O . PRO A 1 100 ? -16.513 -3.806 -0.877 1.00 67.44 100 PRO A O 1
ATOM 799 N N . ASP A 1 101 ? -17.215 -3.887 -3.005 1.00 69.69 101 ASP A N 1
ATOM 800 C CA . ASP A 1 101 ? -17.284 -5.347 -3.123 1.0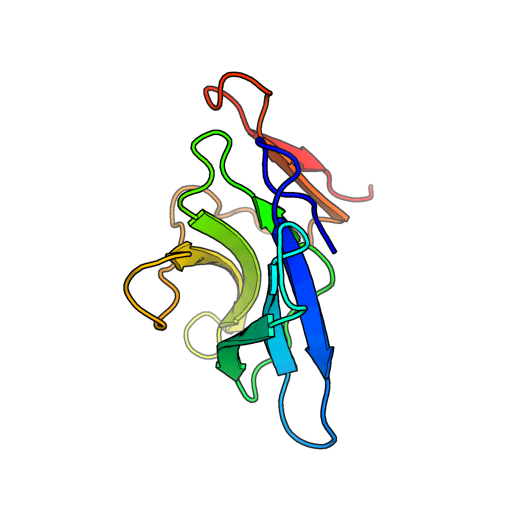0 69.69 101 ASP A CA 1
ATOM 801 C C . ASP A 1 101 ? -15.972 -6.003 -3.603 1.00 69.69 101 ASP A C 1
ATOM 803 O O . ASP A 1 101 ? -15.897 -7.227 -3.699 1.00 69.69 101 ASP A O 1
ATOM 807 N N . GLY A 1 102 ? -14.947 -5.207 -3.931 1.00 66.38 102 GLY A N 1
ATOM 808 C CA . GLY A 1 102 ? -13.633 -5.644 -4.414 1.00 66.38 102 GLY A CA 1
ATOM 809 C C . GLY A 1 102 ? -13.601 -6.332 -5.763 1.00 66.38 102 GLY A C 1
ATOM 810 O O . GLY A 1 102 ? -12.548 -6.837 -6.149 1.00 66.38 102 GLY A O 1
ATOM 811 N N . LYS A 1 103 ? -14.716 -6.331 -6.494 1.00 69.38 103 LYS A N 1
ATOM 812 C CA . LYS A 1 103 ? -14.781 -6.915 -7.837 1.00 69.38 103 LYS A CA 1
ATOM 813 C C . LYS A 1 103 ? -14.172 -6.017 -8.902 1.00 69.38 103 LYS A C 1
ATOM 815 O O . LYS A 1 103 ? -13.751 -6.515 -9.940 1.00 69.38 103 LYS A O 1
ATOM 820 N N . TRP A 1 104 ? -14.129 -4.714 -8.649 1.00 69.25 104 TRP A N 1
ATOM 821 C CA . TRP A 1 104 ? -13.675 -3.717 -9.601 1.00 69.25 104 TRP A CA 1
ATOM 822 C C . TRP A 1 104 ? -12.643 -2.803 -8.962 1.00 69.25 104 TRP A C 1
ATOM 824 O O . TRP A 1 104 ? -12.611 -2.598 -7.748 1.00 69.25 104 TRP A O 1
ATOM 834 N N . MET A 1 105 ? -11.809 -2.217 -9.804 1.00 66.94 105 MET A N 1
ATOM 835 C CA . MET A 1 105 ? -10.898 -1.159 -9.414 1.00 66.94 105 MET A CA 1
ATOM 836 C C . MET A 1 105 ? -10.974 -0.072 -10.475 1.00 66.94 105 MET A C 1
ATOM 838 O O . MET A 1 105 ? -10.934 -0.361 -11.670 1.00 66.94 105 MET A O 1
ATOM 842 N N . ILE A 1 106 ? -11.116 1.169 -10.028 1.00 67.50 106 ILE A N 1
ATOM 843 C CA . ILE A 1 106 ? -11.082 2.335 -10.898 1.00 67.50 106 ILE A CA 1
ATOM 844 C C . ILE A 1 106 ? -9.641 2.828 -10.931 1.00 67.50 106 ILE A C 1
ATOM 846 O O . ILE A 1 106 ? -9.027 3.054 -9.887 1.00 67.50 106 ILE A O 1
ATOM 850 N N . LEU A 1 107 ? -9.133 2.980 -12.149 1.00 63.88 107 LEU A N 1
ATOM 851 C CA . LEU A 1 107 ? -7.889 3.666 -12.452 1.00 63.88 107 LEU A CA 1
ATOM 852 C C . LEU A 1 107 ? -8.270 4.956 -13.169 1.00 63.88 107 LEU A C 1
ATOM 854 O O . LEU A 1 107 ? -8.861 4.900 -14.247 1.00 63.88 107 LEU A O 1
ATOM 858 N N . ALA A 1 108 ? -7.973 6.101 -12.565 1.00 61.03 108 ALA A N 1
ATOM 859 C CA . ALA A 1 108 ? -8.116 7.389 -13.233 1.00 61.03 108 ALA A CA 1
ATOM 860 C C . ALA A 1 108 ? -6.732 7.884 -13.659 1.00 61.03 108 ALA A C 1
ATOM 862 O O . ALA A 1 108 ? -5.776 7.774 -12.894 1.00 61.03 108 ALA A O 1
ATOM 863 N N . SER A 1 109 ? -6.620 8.419 -14.870 1.00 54.75 109 SER A N 1
ATOM 864 C CA . SER A 1 109 ? -5.473 9.211 -15.319 1.00 54.75 109 SER A CA 1
ATOM 865 C C . SER A 1 109 ? -5.969 10.615 -15.675 1.00 54.75 109 SER A C 1
ATOM 867 O O . SER A 1 109 ? -7.117 10.754 -16.109 1.00 54.75 109 SER A O 1
ATOM 869 N N . PRO A 1 110 ? -5.155 11.666 -15.495 1.00 53.91 110 PRO A N 1
ATOM 870 C CA . PRO A 1 110 ? -5.484 12.973 -16.037 1.00 53.91 110 PRO A CA 1
ATOM 871 C C . PRO A 1 110 ? -5.393 12.897 -17.571 1.00 53.91 110 PRO A C 1
ATOM 873 O O . PRO A 1 110 ? -4.580 12.135 -18.101 1.00 53.91 110 PRO A O 1
ATOM 876 N N . ASN A 1 111 ? -6.273 13.628 -18.259 1.00 51.91 111 ASN A N 1
ATOM 877 C CA . ASN A 1 111 ? -6.271 13.740 -19.724 1.00 51.91 111 ASN A CA 1
ATOM 878 C C . ASN A 1 111 ? -4.963 14.330 -20.258 1.00 51.91 111 ASN A C 1
ATOM 880 O O . ASN A 1 111 ? -4.413 15.230 -19.582 1.00 51.91 111 ASN A O 1
#

Radius of gyration: 13.74 Å; chains: 1; bounding box: 34×24×42 Å

pLDDT: mean 83.62, std 12.81, range [51.91, 95.75]